Protein AF-A0A540NB63-F1 (afdb_monomer)

Secondary structure (DSSP, 8-state):
--EEEEE-S-SSTTT-TT-----EEEEEETTEEEEEE--EEE-TTT--EEEE---EEEEETTTTEEEEEEE-HHHHHHHHHHHHHHGGG--HHHHHHHHHHHHHHHHTTS-EEEEEEEEETTEEEEE-

Nearest PDB structures (foldseek):
  8rvl-assembly1_W  TM=7.036E-01  e=1.844E-03  Saccharomyces cerevisiae
  8rvp-assembly1_I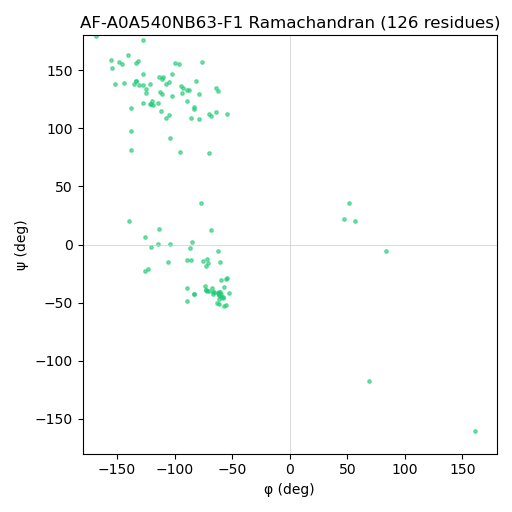  TM=7.105E-01  e=1.844E-03  Saccharomyces cerevisiae
  8rvo-assembly1_W  TM=6.164E-01  e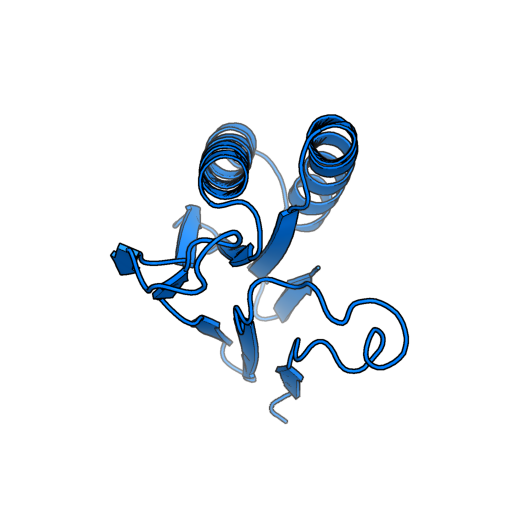=2.653E-03  Saccharomyces cerevisiae
  6tu3-assembly1_W  TM=7.986E-01  e=5.850E-02  Rattus norvegicus
  7qxn-assembly1_O  TM=6.923E-01  e=1.140E-01  Homo sapiens

Structure (mmCIF, N/CA/C/O backbone):
data_AF-A0A540NB63-F1
#
_entry.id   AF-A0A540NB63-F1
#
loop_
_atom_site.group_PDB
_atom_site.id
_atom_site.type_symbol
_atom_site.label_atom_id
_atom_site.label_alt_id
_atom_site.label_comp_id
_atom_site.label_asym_id
_atom_site.label_entity_id
_atom_site.label_seq_id
_atom_site.pdbx_PDB_ins_code
_atom_site.Cartn_x
_atom_site.Cartn_y
_atom_site.Cartn_z
_atom_site.occupancy
_atom_site.B_iso_or_equiv
_atom_site.auth_seq_id
_atom_site.auth_comp_id
_atom_site.auth_asym_id
_atom_site.auth_atom_id
_atom_site.pdbx_PDB_model_num
ATOM 1 N N . MET A 1 1 ? -24.261 0.930 2.963 1.00 40.31 1 MET A N 1
ATOM 2 C CA . MET A 1 1 ? -23.962 1.288 1.560 1.00 40.31 1 MET A CA 1
ATOM 3 C C . MET A 1 1 ? -22.462 1.110 1.362 1.00 40.31 1 MET A C 1
ATOM 5 O O . MET A 1 1 ? -21.723 1.593 2.207 1.00 40.31 1 MET A O 1
ATOM 9 N N . ALA A 1 2 ? -22.022 0.345 0.361 1.00 31.06 2 ALA A N 1
ATOM 10 C CA . ALA A 1 2 ? -20.597 0.180 0.056 1.00 31.06 2 ALA A CA 1
ATOM 11 C C . ALA A 1 2 ? -20.105 1.380 -0.767 1.00 31.06 2 ALA A C 1
ATOM 13 O O . ALA A 1 2 ? -20.836 1.855 -1.637 1.00 31.06 2 ALA A O 1
ATOM 14 N N . LYS A 1 3 ? -18.893 1.868 -0.496 1.00 43.06 3 LYS A N 1
ATOM 15 C CA . LYS A 1 3 ? -18.251 2.940 -1.267 1.00 43.06 3 LYS A CA 1
ATOM 16 C C . LYS A 1 3 ? -17.020 2.370 -1.957 1.00 43.06 3 LYS A C 1
ATOM 18 O O . LYS A 1 3 ? -16.124 1.854 -1.294 1.00 43.06 3 LYS A O 1
ATOM 23 N N . ILE A 1 4 ? -16.979 2.463 -3.280 1.00 43.88 4 ILE A N 1
ATOM 24 C CA . ILE A 1 4 ? -15.803 2.086 -4.062 1.00 43.88 4 ILE A CA 1
ATOM 25 C C . ILE A 1 4 ? -14.913 3.319 -4.172 1.00 43.88 4 ILE A C 1
ATOM 27 O O . ILE A 1 4 ? -15.366 4.375 -4.612 1.00 43.88 4 ILE A O 1
ATOM 31 N N . VAL A 1 5 ? -13.662 3.187 -3.742 1.00 52.62 5 VAL A N 1
ATOM 32 C CA . VAL A 1 5 ? -12.593 4.138 -4.035 1.00 52.62 5 VAL A CA 1
ATOM 33 C C . VAL A 1 5 ? -11.734 3.476 -5.102 1.00 52.62 5 VAL A C 1
ATOM 35 O O . VAL A 1 5 ? -10.849 2.667 -4.824 1.00 52.62 5 VAL A O 1
ATOM 38 N N . LEU A 1 6 ? -12.082 3.768 -6.349 1.00 44.69 6 LEU A N 1
ATOM 39 C CA . LEU A 1 6 ? -11.228 3.478 -7.486 1.00 44.69 6 LEU A CA 1
ATOM 40 C C . LEU A 1 6 ? -10.236 4.623 -7.588 1.00 44.69 6 LEU A C 1
ATOM 42 O O . LEU A 1 6 ? -10.630 5.762 -7.829 1.00 44.69 6 LEU A O 1
ATOM 46 N N . ILE A 1 7 ? -8.962 4.304 -7.408 1.00 50.12 7 ILE A N 1
ATOM 47 C CA . ILE A 1 7 ? -7.904 5.105 -8.004 1.00 50.12 7 ILE A CA 1
ATOM 48 C C . ILE A 1 7 ? -7.579 4.399 -9.311 1.00 50.12 7 ILE A C 1
ATOM 50 O O . ILE A 1 7 ? -6.675 3.577 -9.419 1.00 50.12 7 ILE A O 1
ATOM 54 N N . MET A 1 8 ? -8.440 4.661 -10.287 1.00 43.19 8 MET A N 1
ATOM 55 C CA . MET A 1 8 ? -7.981 4.724 -11.658 1.00 43.19 8 MET A CA 1
ATOM 56 C C . MET A 1 8 ? -7.537 6.155 -11.847 1.00 43.19 8 MET A C 1
ATOM 58 O O . MET A 1 8 ? -8.220 7.086 -11.409 1.00 43.19 8 MET A O 1
ATOM 62 N N . ASP A 1 9 ? -6.372 6.320 -12.432 1.00 39.22 9 ASP A N 1
ATOM 63 C CA . ASP A 1 9 ? -5.844 7.632 -12.694 1.00 39.22 9 ASP A CA 1
ATOM 64 C C . ASP A 1 9 ? -6.659 8.339 -13.800 1.00 39.22 9 ASP A C 1
ATOM 66 O O . ASP A 1 9 ? -6.308 8.329 -14.970 1.00 39.22 9 ASP A O 1
ATOM 70 N N . GLU A 1 10 ? -7.833 8.881 -13.456 1.00 35.12 10 GLU A N 1
ATOM 71 C CA . GLU A 1 10 ? -8.724 9.563 -14.411 1.00 35.12 10 GLU A CA 1
ATOM 72 C C . GLU A 1 10 ? -8.707 11.090 -14.249 1.00 35.12 10 GLU A C 1
ATOM 74 O O . GLU A 1 10 ? -9.113 11.810 -15.158 1.00 35.12 10 GLU A O 1
ATOM 79 N N . LYS A 1 11 ? -8.182 11.629 -13.136 1.00 34.41 11 LYS A N 1
ATOM 80 C CA . LYS A 1 11 ? -7.934 13.082 -12.993 1.00 34.41 11 LYS A CA 1
ATOM 81 C C . LYS A 1 11 ? -6.571 13.536 -13.525 1.00 34.41 11 LYS A C 1
ATOM 83 O O . LYS A 1 11 ? -6.319 14.738 -13.571 1.00 34.41 11 LYS A O 1
ATOM 88 N N . LEU A 1 12 ? -5.747 12.604 -13.987 1.00 38.62 12 LEU A N 1
ATOM 89 C CA . LEU A 1 12 ? -4.496 12.844 -14.702 1.00 38.62 12 LEU A CA 1
ATOM 90 C C . LEU A 1 12 ? -4.583 12.367 -16.163 1.00 38.62 12 LEU A C 1
ATOM 92 O O . LEU A 1 12 ? -3.580 12.338 -16.869 1.00 38.62 12 LEU A O 1
ATOM 96 N N . GLY A 1 13 ? -5.797 12.084 -16.656 1.00 30.89 13 GLY A N 1
ATOM 97 C CA . GLY A 1 13 ? -6.061 11.725 -18.054 1.00 30.89 13 GLY A CA 1
ATOM 98 C C . GLY A 1 13 ? -5.704 12.814 -19.078 1.00 30.89 13 GLY A C 1
ATOM 99 O O . GLY A 1 13 ? -5.762 12.562 -20.276 1.00 30.89 13 GLY A O 1
ATOM 100 N N . GLU A 1 14 ? -5.301 14.009 -18.633 1.00 31.39 14 GLU A N 1
ATOM 101 C CA . GLU A 1 14 ? -4.770 15.071 -19.498 1.00 31.39 14 GLU A CA 1
ATOM 102 C C . GLU A 1 14 ? -3.292 15.410 -19.247 1.00 31.39 14 GLU A C 1
ATOM 104 O O . GLU A 1 14 ? -2.771 16.292 -19.932 1.00 31.39 14 GLU A O 1
ATOM 109 N N . LYS A 1 15 ? -2.583 14.752 -18.310 1.00 32.88 15 LYS A N 1
ATOM 110 C CA . LYS A 1 15 ? -1.199 15.162 -18.008 1.00 32.88 15 LYS A CA 1
ATOM 111 C C . LYS A 1 15 ? -0.104 14.114 -18.083 1.00 32.88 15 LYS A C 1
ATOM 113 O O . LYS A 1 15 ? 1.023 14.534 -18.322 1.00 32.88 15 LYS A O 1
ATOM 118 N N . LEU A 1 16 ? -0.366 12.818 -17.960 1.00 33.81 16 LEU A N 1
ATOM 119 C CA . LEU A 1 16 ? 0.732 11.848 -17.890 1.00 33.81 16 LEU A CA 1
ATOM 120 C C . LEU A 1 16 ? 0.450 10.599 -18.730 1.00 33.81 16 LEU A C 1
ATOM 122 O O . LEU A 1 16 ? 0.086 9.537 -18.248 1.00 33.81 16 LEU A O 1
ATOM 126 N N . ALA A 1 17 ? 0.696 10.731 -20.032 1.00 30.83 17 ALA A N 1
ATOM 127 C CA . ALA A 1 17 ? 0.814 9.607 -20.958 1.00 30.83 17 ALA A CA 1
ATOM 128 C C . ALA A 1 17 ? 2.181 8.884 -20.844 1.00 30.83 17 ALA A C 1
ATOM 130 O O . ALA A 1 17 ? 2.720 8.449 -21.858 1.00 30.83 17 ALA A O 1
ATOM 131 N N . GLU A 1 18 ? 2.758 8.770 -19.640 1.00 43.47 18 GLU A N 1
ATOM 132 C CA . GLU A 1 18 ? 4.050 8.088 -19.404 1.00 43.47 18 GLU A CA 1
ATOM 133 C C . GLU A 1 18 ? 4.075 7.238 -18.107 1.00 43.47 18 GLU A C 1
ATOM 135 O O . GLU A 1 18 ? 5.143 6.920 -17.584 1.00 43.47 18 GLU A O 1
ATOM 140 N N . GLU A 1 19 ? 2.913 6.848 -17.567 1.00 51.59 19 GLU A N 1
ATOM 141 C CA . GLU A 1 19 ? 2.794 6.221 -16.239 1.00 51.59 19 GLU A CA 1
ATOM 142 C C . GLU A 1 19 ? 2.653 4.688 -16.234 1.00 51.59 19 GLU A C 1
ATOM 144 O O . GLU A 1 19 ? 2.236 4.047 -17.190 1.00 51.59 19 GLU A O 1
ATOM 149 N N . THR A 1 20 ? 3.039 4.078 -15.112 1.00 55.66 20 THR A N 1
ATOM 150 C CA . THR A 1 20 ? 3.343 2.643 -14.927 1.00 55.66 20 THR A CA 1
ATOM 151 C C . THR A 1 20 ? 2.170 1.644 -15.019 1.00 55.66 20 THR A C 1
ATOM 153 O O . THR A 1 20 ? 2.340 0.482 -14.628 1.00 55.66 20 THR A O 1
ATOM 156 N N . ASP A 1 21 ? 0.989 2.056 -15.496 1.00 69.69 21 ASP A N 1
ATOM 157 C CA . ASP A 1 21 ? -0.242 1.249 -15.650 1.00 69.69 21 ASP A CA 1
ATOM 158 C C . ASP A 1 21 ? -0.629 0.388 -14.421 1.00 69.69 21 ASP A C 1
ATOM 160 O O . ASP A 1 21 ? -1.340 -0.619 -14.528 1.00 69.69 21 ASP A O 1
ATOM 164 N N . THR A 1 22 ? -0.158 0.745 -13.220 1.00 76.56 22 THR A N 1
ATOM 165 C CA . THR A 1 22 ? -0.475 0.002 -11.995 1.00 76.56 22 THR A CA 1
ATOM 166 C C . THR A 1 22 ? -1.816 0.457 -11.441 1.00 76.56 22 THR A C 1
ATOM 168 O O . THR A 1 22 ? -1.964 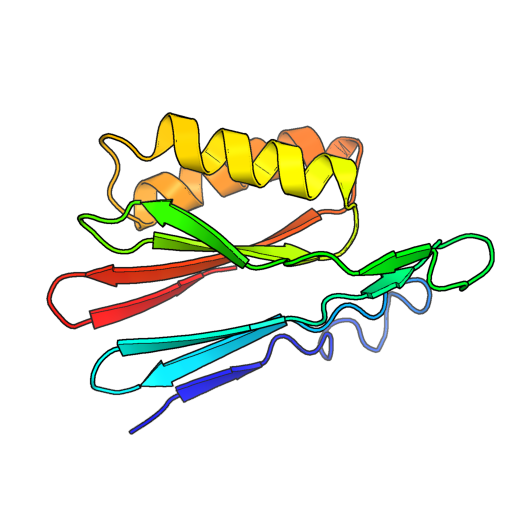1.591 -11.000 1.00 76.56 22 THR A O 1
ATOM 171 N N . VAL A 1 23 ? -2.773 -0.468 -11.375 1.00 79.69 23 VAL A N 1
ATOM 172 C CA . VAL A 1 23 ? -4.095 -0.214 -10.792 1.00 79.69 23 VAL A CA 1
ATOM 173 C C . VAL A 1 23 ? -4.116 -0.622 -9.321 1.00 79.69 23 VAL A C 1
ATOM 175 O O . VAL A 1 23 ? -3.757 -1.755 -8.991 1.00 79.69 23 VAL A O 1
ATOM 178 N N . LEU A 1 24 ? -4.592 0.273 -8.452 1.00 80.38 24 LEU A N 1
ATOM 179 C CA . LEU A 1 24 ? -4.868 0.015 -7.036 1.00 80.38 24 LEU A CA 1
ATOM 180 C C . LEU A 1 24 ? -6.342 0.301 -6.734 1.00 80.38 24 LEU A C 1
ATOM 182 O O . LEU A 1 24 ? -6.914 1.288 -7.192 1.00 80.38 24 LEU A O 1
ATOM 186 N N . VAL A 1 25 ? -6.974 -0.561 -5.941 1.00 80.94 25 VAL A N 1
ATOM 187 C CA . VAL A 1 25 ? -8.398 -0.459 -5.608 1.00 80.94 25 VAL A CA 1
ATOM 188 C C . VAL A 1 25 ? -8.603 -0.649 -4.115 1.00 80.94 25 VAL A C 1
ATOM 190 O O . VAL A 1 25 ? -8.020 -1.546 -3.497 1.00 80.94 25 VAL A O 1
ATOM 193 N N . ALA A 1 26 ? -9.514 0.139 -3.544 1.00 81.50 26 ALA A N 1
ATOM 194 C CA . ALA A 1 26 ? -10.085 -0.149 -2.241 1.00 81.50 26 ALA A CA 1
ATOM 195 C C . ALA A 1 26 ? -11.600 0.048 -2.219 1.00 81.50 26 ALA A C 1
ATOM 197 O O . ALA A 1 26 ? -12.156 1.014 -2.736 1.00 81.50 26 ALA A O 1
ATOM 198 N N . MET A 1 27 ? -12.285 -0.877 -1.566 1.00 80.81 27 MET A N 1
ATOM 199 C CA . MET A 1 27 ? -13.721 -0.854 -1.362 1.00 80.81 27 MET A CA 1
ATOM 200 C C . MET A 1 27 ? -14.003 -0.800 0.134 1.00 80.81 27 MET A C 1
ATOM 202 O O . MET A 1 27 ? -13.628 -1.701 0.886 1.00 80.81 27 MET A O 1
ATOM 206 N N . LEU A 1 28 ? -14.684 0.264 0.553 1.00 80.75 28 LEU A N 1
ATOM 207 C CA . LEU A 1 28 ? -15.169 0.435 1.914 1.00 80.75 28 LEU A CA 1
ATOM 208 C C . LEU A 1 28 ? -16.528 -0.250 2.021 1.00 80.75 28 LEU A C 1
ATOM 210 O O . LEU A 1 28 ? -17.527 0.199 1.448 1.00 80.75 28 LEU A O 1
ATOM 214 N N . LEU A 1 29 ? -16.550 -1.369 2.732 1.00 81.00 29 LEU A N 1
ATOM 215 C CA . LEU A 1 29 ? -17.750 -2.124 3.054 1.00 81.00 29 LEU A CA 1
ATOM 216 C C . LEU A 1 29 ? -18.249 -1.719 4.444 1.00 81.00 29 LEU A C 1
ATOM 218 O O . LEU A 1 29 ? -17.444 -1.348 5.292 1.00 81.00 29 LEU A O 1
ATOM 222 N N . PRO A 1 30 ? -19.549 -1.878 4.746 1.00 77.81 30 PRO A N 1
ATOM 223 C CA . PRO A 1 30 ? -20.072 -1.600 6.085 1.00 77.81 30 PRO A CA 1
ATOM 224 C C . PRO A 1 30 ? -19.353 -2.357 7.215 1.00 77.81 30 PRO A C 1
ATOM 226 O O . PRO A 1 30 ? -19.305 -1.878 8.341 1.00 77.81 30 PRO A O 1
ATOM 229 N N . SER A 1 31 ? -18.807 -3.541 6.919 1.00 80.69 31 SER A N 1
ATOM 230 C CA . SER A 1 31 ? -18.136 -4.416 7.883 1.00 80.69 31 SER A CA 1
ATOM 231 C C . SER A 1 31 ? -16.608 -4.412 7.780 1.00 80.69 31 SER A C 1
ATOM 233 O O . SER A 1 31 ? -15.959 -5.141 8.525 1.00 80.69 31 SER A O 1
ATOM 235 N N . GLY A 1 32 ? -16.005 -3.645 6.864 1.00 83.75 32 GLY A N 1
ATOM 236 C CA . GLY A 1 32 ? -14.556 -3.696 6.666 1.00 83.75 32 GLY A CA 1
ATOM 237 C C . GLY A 1 32 ? -14.079 -3.138 5.333 1.00 83.75 32 GLY A C 1
ATOM 238 O O . GLY A 1 32 ? -14.778 -2.380 4.673 1.00 83.75 32 GLY A O 1
ATOM 239 N N . ILE A 1 33 ? -12.865 -3.506 4.937 1.00 83.38 33 ILE A N 1
ATOM 240 C CA . ILE A 1 33 ? -12.227 -3.004 3.718 1.00 83.38 33 ILE A CA 1
ATOM 241 C C . ILE A 1 33 ? -11.765 -4.183 2.876 1.00 83.38 33 ILE A C 1
ATOM 243 O O . ILE A 1 33 ? -11.193 -5.137 3.400 1.00 83.38 33 ILE A O 1
ATOM 247 N N . VAL A 1 34 ? -11.988 -4.087 1.570 1.00 84.31 34 VAL A N 1
ATOM 248 C CA . VAL A 1 34 ? -11.352 -4.948 0.570 1.00 84.31 34 VAL A CA 1
ATOM 249 C C . VAL A 1 34 ? -10.387 -4.082 -0.220 1.00 84.31 34 VAL A C 1
ATOM 251 O O . VAL A 1 34 ? -10.775 -3.023 -0.699 1.00 84.31 34 VAL A O 1
ATOM 254 N N . THR A 1 35 ? -9.140 -4.516 -0.359 1.00 86.19 35 THR A N 1
ATOM 255 C CA . THR A 1 35 ? -8.142 -3.841 -1.192 1.00 86.19 35 THR A CA 1
ATOM 256 C C . THR A 1 35 ? -7.519 -4.834 -2.159 1.00 86.19 35 THR A C 1
ATOM 258 O O . THR A 1 35 ? -7.409 -6.023 -1.859 1.00 86.19 35 THR A O 1
ATOM 261 N N . GLY A 1 36 ? -7.167 -4.344 -3.339 1.00 84.19 36 GLY A N 1
ATOM 262 C CA . GLY A 1 36 ? -6.558 -5.113 -4.408 1.00 84.19 36 GLY A CA 1
ATOM 263 C C . GLY A 1 36 ? -5.623 -4.228 -5.211 1.00 84.19 36 GLY A C 1
ATOM 264 O O . GLY A 1 36 ? -5.770 -3.008 -5.233 1.00 84.19 36 GLY A O 1
ATOM 265 N N . GLY A 1 37 ? -4.666 -4.846 -5.884 1.00 83.38 37 GLY A N 1
ATOM 266 C CA . GLY A 1 37 ? -3.765 -4.140 -6.775 1.00 83.38 37 GLY A CA 1
ATOM 267 C C . GLY A 1 37 ? -3.218 -5.070 -7.839 1.00 83.38 37 GLY A C 1
ATOM 268 O O . GLY A 1 37 ? -3.105 -6.279 -7.619 1.00 83.38 37 GLY A O 1
ATOM 269 N N . ASP A 1 38 ? -2.884 -4.501 -8.990 1.00 86.06 38 ASP A N 1
ATOM 270 C CA . ASP A 1 38 ? -2.153 -5.213 -10.028 1.00 86.06 38 ASP A CA 1
ATOM 271 C C . ASP A 1 38 ? -0.771 -5.628 -9.506 1.00 86.06 38 ASP A C 1
ATOM 273 O O . ASP A 1 38 ? -0.037 -4.815 -8.946 1.00 86.06 38 ASP A O 1
ATOM 277 N N . ALA A 1 39 ? -0.391 -6.884 -9.722 1.00 89.12 39 ALA A N 1
ATOM 278 C CA . ALA A 1 39 ? 0.888 -7.427 -9.289 1.00 89.12 39 ALA A CA 1
ATOM 279 C C . ALA A 1 39 ? 2.033 -7.187 -10.287 1.00 89.12 39 ALA A C 1
ATOM 281 O O . ALA A 1 39 ? 3.192 -7.416 -9.949 1.00 89.12 39 ALA A O 1
ATOM 282 N N . ARG A 1 40 ? 1.756 -6.771 -11.526 1.00 88.81 40 ARG A N 1
ATOM 283 C CA . ARG A 1 40 ? 2.792 -6.650 -12.564 1.00 88.81 40 ARG A CA 1
ATOM 284 C C . ARG A 1 40 ? 3.834 -5.595 -12.195 1.00 88.81 40 ARG A C 1
ATOM 286 O O . ARG A 1 40 ? 3.487 -4.484 -11.797 1.00 88.81 40 ARG A O 1
ATOM 293 N N . ILE A 1 41 ? 5.106 -5.937 -12.372 1.00 86.31 41 ILE A N 1
ATOM 294 C CA . ILE A 1 41 ? 6.215 -4.984 -12.399 1.00 86.31 41 ILE A CA 1
ATOM 295 C C . ILE A 1 41 ? 6.690 -4.882 -13.842 1.00 86.31 41 ILE A C 1
ATOM 297 O O . ILE A 1 41 ? 7.285 -5.817 -14.386 1.00 86.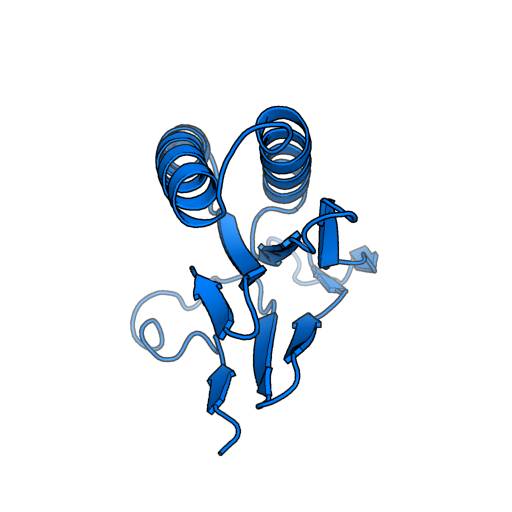31 41 ILE A O 1
ATOM 301 N N . THR A 1 42 ? 6.409 -3.738 -14.448 1.00 85.25 42 THR A N 1
ATOM 302 C CA . THR A 1 42 ? 6.751 -3.430 -15.833 1.00 85.25 42 THR A CA 1
ATOM 303 C C . THR A 1 42 ? 7.934 -2.478 -15.851 1.00 85.25 42 THR A C 1
ATOM 305 O O . THR A 1 42 ? 8.046 -1.579 -15.019 1.00 85.25 42 THR A O 1
ATOM 308 N N . SER A 1 43 ? 8.854 -2.696 -16.780 1.00 82.06 43 SER A N 1
ATOM 309 C CA . SER A 1 43 ? 9.944 -1.756 -17.013 1.00 82.06 43 SER A CA 1
ATOM 310 C C . SER A 1 43 ? 9.446 -0.575 -17.837 1.00 82.06 43 SER A C 1
ATOM 312 O O . SER A 1 43 ? 8.844 -0.761 -18.888 1.00 82.06 43 SER A O 1
ATOM 314 N N . VAL A 1 44 ? 9.721 0.637 -17.363 1.00 77.38 44 VAL A N 1
ATOM 315 C CA . VAL A 1 44 ? 9.286 1.883 -18.015 1.00 77.38 44 VAL A CA 1
ATOM 316 C C . VAL A 1 44 ? 10.028 2.171 -19.323 1.00 77.38 44 VAL A C 1
ATOM 318 O O . VAL A 1 44 ? 9.578 2.988 -20.113 1.00 77.38 44 VAL A O 1
ATOM 321 N N . THR A 1 45 ? 11.165 1.512 -19.573 1.00 81.50 45 THR A N 1
ATOM 322 C CA . THR A 1 45 ? 11.970 1.752 -20.782 1.00 81.50 45 THR A CA 1
ATOM 323 C C . THR A 1 45 ? 11.558 0.878 -21.960 1.00 81.50 45 THR A C 1
ATOM 325 O O . THR A 1 45 ? 11.604 1.327 -23.100 1.00 81.50 45 THR A O 1
ATOM 328 N N . ASP A 1 46 ? 11.191 -0.376 -21.700 1.00 85.50 46 ASP A N 1
ATOM 329 C CA . ASP A 1 46 ? 10.892 -1.377 -22.731 1.00 85.50 46 ASP A CA 1
ATOM 330 C C . ASP A 1 46 ? 9.463 -1.936 -22.646 1.00 85.50 46 ASP A C 1
ATOM 332 O O . ASP A 1 46 ? 9.078 -2.738 -23.492 1.00 85.50 46 ASP A O 1
ATOM 336 N N . TYR A 1 47 ? 8.67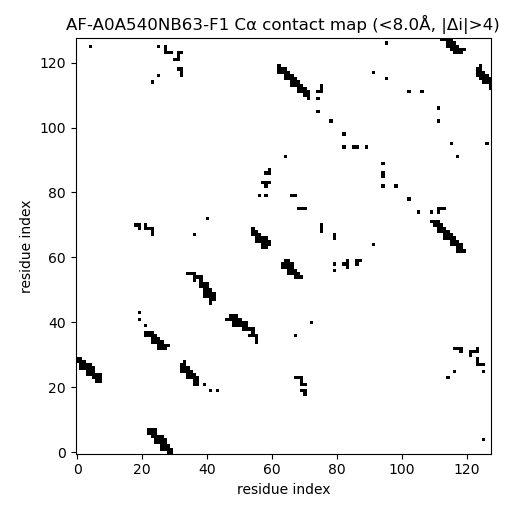2 -1.509 -21.654 1.00 81.94 47 TYR A N 1
ATOM 337 C CA . TYR A 1 47 ? 7.288 -1.934 -21.408 1.00 81.94 47 TYR A CA 1
ATOM 338 C C . TYR A 1 47 ? 7.117 -3.451 -21.224 1.00 81.94 47 TYR A C 1
ATOM 340 O O . TYR A 1 47 ? 6.018 -3.996 -21.342 1.00 81.94 47 TYR A O 1
ATOM 348 N N . ILE A 1 48 ? 8.200 -4.159 -20.885 1.00 86.12 48 ILE A N 1
ATOM 349 C CA . ILE A 1 48 ? 8.178 -5.602 -20.638 1.00 86.12 48 ILE A CA 1
ATOM 350 C C . ILE A 1 48 ? 7.881 -5.867 -19.161 1.00 86.12 48 ILE A C 1
ATOM 352 O O . ILE A 1 48 ? 8.528 -5.308 -18.268 1.00 86.12 48 ILE A O 1
ATOM 356 N N . ILE A 1 49 ? 6.946 -6.787 -18.902 1.00 88.50 49 ILE A N 1
ATOM 357 C CA . ILE A 1 49 ? 6.708 -7.339 -17.563 1.00 88.50 49 ILE A CA 1
ATOM 358 C C . ILE A 1 49 ? 7.967 -8.091 -17.131 1.00 88.50 49 ILE A C 1
ATOM 360 O O . ILE A 1 49 ? 8.331 -9.111 -17.716 1.00 88.50 49 ILE A O 1
ATOM 364 N N . LYS A 1 50 ? 8.642 -7.593 -16.096 1.00 89.31 50 LYS A N 1
ATOM 365 C CA . LYS A 1 50 ? 9.863 -8.208 -15.563 1.00 89.31 50 LYS A CA 1
ATOM 366 C C . LYS A 1 50 ? 9.537 -9.340 -14.597 1.00 89.31 50 LYS A C 1
ATOM 368 O O . LYS A 1 50 ? 10.203 -10.368 -14.623 1.00 89.31 50 LYS A O 1
ATOM 373 N N . HIS A 1 51 ? 8.550 -9.133 -13.730 1.00 90.75 51 HIS A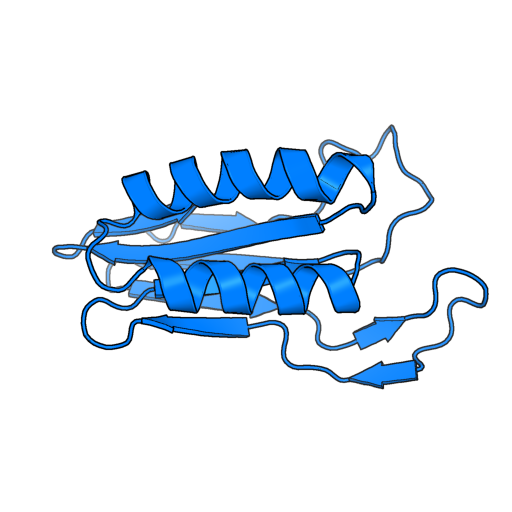 N 1
ATOM 374 C CA . HIS A 1 51 ? 8.091 -10.107 -12.739 1.00 90.75 51 HIS A CA 1
ATOM 375 C C . HIS A 1 51 ? 6.758 -9.661 -12.116 1.00 90.75 51 HIS A C 1
ATOM 377 O O . HIS A 1 51 ? 6.225 -8.601 -12.449 1.00 90.75 51 HIS A O 1
ATOM 383 N N . TYR A 1 52 ? 6.2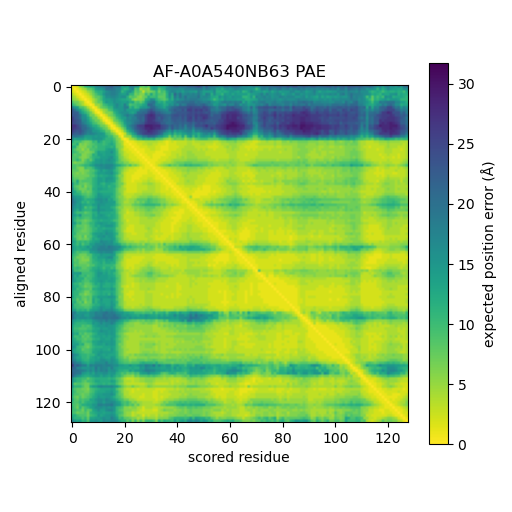33 -10.481 -11.206 1.00 90.31 52 TYR A N 1
ATOM 384 C CA . TYR A 1 52 ? 5.038 -10.193 -10.418 1.00 90.31 52 TYR A CA 1
ATOM 385 C C . TYR A 1 52 ? 5.411 -9.982 -8.955 1.00 90.31 52 TYR A C 1
ATOM 387 O O . TYR A 1 52 ? 6.268 -10.686 -8.419 1.00 90.31 52 TYR A O 1
ATOM 395 N N . GLU A 1 53 ? 4.739 -9.044 -8.304 1.00 88.75 53 GLU A N 1
ATOM 396 C CA . GLU A 1 53 ? 4.959 -8.700 -6.911 1.00 88.75 53 GLU A CA 1
ATOM 397 C C . GLU A 1 53 ? 3.647 -8.341 -6.207 1.00 88.75 53 GLU A C 1
ATOM 399 O O . GLU A 1 53 ? 2.794 -7.644 -6.751 1.00 88.75 53 GLU A O 1
ATOM 404 N N . CYS A 1 54 ? 3.488 -8.804 -4.965 1.00 88.75 54 CYS A N 1
ATOM 405 C CA . CYS A 1 54 ? 2.363 -8.400 -4.133 1.00 88.75 54 CYS A CA 1
ATOM 406 C C . CYS A 1 54 ? 2.529 -6.937 -3.723 1.00 88.75 54 CYS A C 1
ATOM 408 O O . CYS A 1 54 ? 3.410 -6.621 -2.925 1.00 88.75 54 CYS A O 1
ATOM 410 N N . LYS A 1 55 ? 1.651 -6.063 -4.225 1.00 86.50 55 LYS A N 1
ATOM 411 C CA . LYS A 1 55 ? 1.662 -4.636 -3.879 1.00 86.50 55 LYS A CA 1
ATOM 412 C C . LYS A 1 55 ? 0.908 -4.296 -2.592 1.00 86.50 55 LYS A C 1
ATOM 414 O O . LYS A 1 55 ? 0.818 -3.133 -2.232 1.00 86.50 55 LYS A O 1
ATOM 419 N N . LEU A 1 56 ? 0.369 -5.296 -1.892 1.00 89.56 56 LEU A N 1
ATOM 420 C CA . LEU A 1 56 ? -0.378 -5.138 -0.641 1.00 89.56 56 LEU A CA 1
ATOM 421 C C . LEU A 1 56 ? 0.496 -5.522 0.557 1.00 89.56 56 LEU A C 1
ATOM 423 O O . LEU A 1 56 ? 1.056 -6.619 0.591 1.00 89.56 56 LEU A O 1
ATOM 427 N N . PHE A 1 57 ? 0.596 -4.636 1.545 1.00 91.69 57 PHE A N 1
ATOM 428 C CA . PHE A 1 57 ? 1.449 -4.793 2.721 1.00 91.69 57 PHE A CA 1
ATOM 429 C C . PHE A 1 57 ? 0.654 -4.671 4.017 1.00 91.69 57 PHE A C 1
ATOM 431 O O . PHE A 1 57 ? -0.061 -3.697 4.248 1.00 91.69 57 PHE A O 1
ATOM 438 N N . GLU A 1 58 ? 0.843 -5.642 4.913 1.00 91.31 58 GLU A N 1
ATOM 439 C CA . GLU A 1 58 ? 0.402 -5.526 6.301 1.00 91.31 58 GLU A CA 1
ATOM 440 C C . GLU A 1 58 ? 1.390 -4.655 7.086 1.00 91.31 58 GLU A C 1
ATOM 442 O O . GLU A 1 58 ? 2.519 -5.065 7.401 1.00 91.31 58 GLU A O 1
ATOM 447 N N . ILE A 1 59 ? 0.932 -3.449 7.416 1.00 91.94 59 ILE A N 1
ATOM 448 C CA . ILE A 1 59 ? 1.667 -2.470 8.215 1.00 91.94 59 ILE A CA 1
ATOM 449 C C . ILE A 1 59 ? 1.491 -2.775 9.707 1.00 91.94 59 ILE A C 1
ATOM 451 O O . ILE A 1 59 ? 2.465 -2.765 10.462 1.00 91.94 59 ILE A O 1
ATOM 455 N N . ARG A 1 60 ? 0.268 -3.110 10.143 1.00 89.06 60 ARG A N 1
ATOM 456 C CA . ARG A 1 60 ? -0.033 -3.481 11.537 1.00 89.06 60 ARG A CA 1
ATOM 457 C C . ARG A 1 60 ? -1.225 -4.435 11.626 1.00 89.06 60 ARG A C 1
ATOM 459 O O . ARG A 1 60 ? -2.237 -4.197 10.981 1.00 89.06 60 ARG A O 1
ATOM 466 N N . LYS A 1 61 ? -1.133 -5.456 12.493 1.00 81.62 61 LYS A N 1
ATOM 467 C CA . LYS A 1 61 ? -2.163 -6.500 12.685 1.00 81.62 61 LYS A CA 1
ATOM 468 C C . LYS A 1 61 ? -3.228 -6.172 13.744 1.00 81.62 61 LYS A C 1
ATOM 470 O O . LYS A 1 61 ? -4.415 -6.300 13.477 1.00 81.62 61 LYS A O 1
ATOM 475 N N . ASN A 1 62 ? -2.819 -5.733 14.941 1.00 77.44 62 ASN A N 1
ATOM 476 C CA . ASN A 1 62 ? -3.723 -5.568 16.103 1.00 77.44 62 ASN A CA 1
ATOM 477 C C . ASN A 1 62 ? -4.634 -4.327 16.022 1.00 77.44 62 ASN A C 1
ATOM 479 O O . ASN A 1 62 ? -5.620 -4.212 16.743 1.00 77.44 62 ASN A O 1
ATOM 483 N N . SER A 1 63 ? -4.329 -3.412 15.108 1.00 77.75 63 SER A N 1
ATOM 484 C CA . SER A 1 63 ? -5.273 -2.438 14.564 1.00 77.75 63 SER A CA 1
ATOM 485 C C . SER A 1 63 ? -4.968 -2.405 13.082 1.00 77.75 63 SER A C 1
ATOM 487 O O . SER A 1 63 ? -3.944 -1.826 12.704 1.00 77.75 63 SER A O 1
ATOM 489 N N . LEU A 1 64 ? -5.765 -3.151 12.310 1.00 85.31 64 LEU A N 1
ATOM 490 C CA . LEU A 1 64 ? -5.442 -3.525 10.938 1.00 85.31 64 LEU A CA 1
ATOM 491 C C . LEU A 1 64 ? -5.137 -2.276 10.117 1.00 85.31 64 LEU A C 1
ATOM 493 O O . LEU A 1 64 ? -6.032 -1.466 9.880 1.00 85.31 64 LEU A O 1
ATOM 497 N N . ILE A 1 65 ? -3.881 -2.129 9.705 1.00 89.38 65 ILE A N 1
ATOM 498 C CA . ILE A 1 65 ? -3.454 -1.134 8.725 1.00 89.38 65 ILE A CA 1
ATOM 499 C C . ILE A 1 65 ? -2.837 -1.897 7.564 1.00 89.38 65 ILE A C 1
ATOM 501 O O . ILE A 1 65 ? -1.867 -2.643 7.742 1.00 89.38 65 ILE A O 1
ATOM 505 N N . LEU A 1 66 ? -3.421 -1.697 6.391 1.00 90.69 66 LEU A N 1
ATOM 506 C CA . LEU A 1 66 ? -2.908 -2.189 5.124 1.00 90.69 66 LEU A CA 1
ATOM 507 C C . LEU A 1 66 ? -2.425 -0.995 4.314 1.00 90.69 66 LEU A C 1
ATOM 509 O O . LEU A 1 66 ? -3.041 0.067 4.368 1.00 90.69 66 LEU A O 1
ATOM 513 N N . ALA A 1 67 ? -1.354 -1.173 3.559 1.00 91.06 67 ALA A N 1
ATOM 514 C CA . ALA A 1 67 ? -0.914 -0.180 2.598 1.00 91.06 67 ALA A CA 1
ATOM 515 C C . ALA A 1 67 ? -0.580 -0.828 1.257 1.00 91.06 67 ALA A C 1
ATOM 517 O O . ALA A 1 67 ? -0.295 -2.025 1.189 1.00 91.06 67 ALA A O 1
ATOM 518 N N . SER A 1 68 ? -0.635 -0.040 0.195 1.00 89.50 68 SER A N 1
ATOM 519 C CA . SER A 1 68 ? -0.251 -0.466 -1.147 1.00 89.50 68 SER A CA 1
ATOM 520 C C . SER A 1 68 ? 0.370 0.674 -1.923 1.00 89.50 68 SER A C 1
ATOM 522 O O . SER A 1 68 ? 0.067 1.821 -1.619 1.00 89.50 68 SER A O 1
ATOM 524 N N . TRP A 1 69 ? 1.205 0.379 -2.916 1.00 87.94 69 TRP A N 1
ATOM 525 C CA . TRP A 1 69 ? 1.892 1.406 -3.700 1.00 87.94 69 TRP A CA 1
ATOM 526 C C . TRP A 1 69 ? 1.789 1.161 -5.206 1.00 87.94 69 TRP A C 1
ATOM 528 O O . TRP A 1 69 ? 1.582 0.031 -5.655 1.00 87.94 69 TRP A O 1
ATOM 538 N N . SER A 1 70 ? 1.972 2.226 -5.978 1.00 83.25 70 SER A N 1
ATOM 539 C CA . SER A 1 70 ? 2.160 2.212 -7.431 1.00 83.25 70 SER A CA 1
ATOM 540 C C . SER A 1 70 ? 3.426 2.993 -7.809 1.00 83.25 70 SER A C 1
ATOM 542 O O . SER A 1 70 ? 4.113 3.534 -6.939 1.00 83.25 70 SER A O 1
ATOM 544 N N . HIS A 1 71 ? 3.770 2.993 -9.102 1.00 80.19 71 HIS A N 1
ATOM 545 C CA . HIS A 1 71 ? 4.963 3.638 -9.663 1.00 80.19 71 HIS A CA 1
ATOM 546 C C . HIS A 1 71 ? 6.289 2.980 -9.266 1.00 80.19 71 HIS A C 1
ATOM 548 O O . HIS A 1 71 ? 6.545 1.830 -9.639 1.00 80.19 71 HIS A O 1
ATOM 554 N N . SER A 1 72 ? 7.174 3.682 -8.556 1.00 82.44 72 SER A N 1
ATOM 555 C CA . SER A 1 72 ? 8.530 3.195 -8.281 1.00 82.44 72 SER A CA 1
ATOM 556 C C . SER A 1 72 ? 8.539 1.983 -7.339 1.00 82.44 72 SER A C 1
ATOM 558 O O . SER A 1 72 ? 8.292 2.105 -6.141 1.00 82.44 72 SER A O 1
ATOM 560 N N . SER A 1 73 ? 8.888 0.793 -7.853 1.00 81.88 73 SER A N 1
ATOM 561 C CA . SER A 1 73 ? 8.940 -0.438 -7.040 1.00 81.88 73 SER A CA 1
ATOM 562 C C . SER A 1 73 ? 9.982 -0.388 -5.908 1.00 81.88 73 SER A C 1
ATOM 564 O O . SER A 1 73 ? 9.609 -0.636 -4.758 1.00 81.88 73 SER A O 1
ATOM 566 N N . PRO A 1 74 ? 11.261 -0.022 -6.143 1.00 85.50 74 PRO A N 1
ATOM 567 C CA . PRO A 1 74 ? 12.241 0.054 -5.058 1.00 85.50 74 PRO A CA 1
ATOM 568 C C . PRO A 1 74 ? 11.863 1.075 -3.976 1.00 85.50 74 PRO A C 1
ATOM 570 O O . PRO A 1 74 ? 11.971 0.773 -2.786 1.00 85.50 74 PRO A O 1
ATOM 573 N N . ALA A 1 75 ? 11.389 2.260 -4.379 1.00 84.50 75 ALA A N 1
ATOM 574 C CA . ALA A 1 75 ? 11.009 3.315 -3.443 1.00 84.50 75 ALA A CA 1
ATOM 575 C C . ALA A 1 75 ? 9.711 2.975 -2.697 1.00 84.50 75 ALA A C 1
ATOM 577 O O . ALA A 1 75 ? 9.645 3.153 -1.484 1.00 84.50 75 ALA A O 1
ATOM 578 N N . GLY A 1 76 ? 8.726 2.388 -3.380 1.00 87.44 76 GLY A N 1
ATOM 579 C CA . GLY A 1 76 ? 7.490 1.913 -2.767 1.00 87.44 76 GLY A CA 1
ATOM 580 C C . GLY A 1 76 ? 7.744 0.894 -1.659 1.00 87.44 76 GLY A C 1
ATOM 581 O O . GLY A 1 76 ? 7.234 1.049 -0.552 1.00 87.44 76 GLY A O 1
ATOM 582 N N . LYS A 1 77 ? 8.626 -0.093 -1.881 1.00 89.12 77 LYS A N 1
ATOM 583 C CA . LYS A 1 77 ? 9.019 -1.049 -0.825 1.00 89.12 77 LYS A CA 1
ATOM 584 C C . LYS A 1 77 ? 9.683 -0.364 0.365 1.00 89.12 77 LYS A C 1
ATOM 586 O O . LYS A 1 77 ? 9.377 -0.700 1.510 1.00 89.12 77 LYS A O 1
ATOM 591 N N . TYR A 1 78 ? 10.588 0.580 0.106 1.00 89.81 78 TYR A N 1
ATOM 592 C CA . TYR A 1 78 ? 11.229 1.359 1.163 1.00 89.81 78 TYR A CA 1
ATOM 593 C C . TYR A 1 78 ? 10.188 2.131 1.983 1.00 89.81 78 TYR A C 1
ATOM 595 O O . TYR A 1 78 ? 10.191 2.056 3.213 1.00 89.81 78 TYR A O 1
ATOM 603 N N . PHE A 1 79 ? 9.236 2.771 1.305 1.00 90.06 79 PHE A N 1
ATOM 604 C CA . PHE A 1 79 ? 8.143 3.492 1.940 1.00 90.06 79 PHE A CA 1
ATOM 605 C C . PHE A 1 79 ? 7.246 2.567 2.781 1.00 90.06 79 PHE A C 1
ATOM 607 O O . PHE A 1 79 ? 6.921 2.888 3.923 1.00 90.06 79 PHE A O 1
ATOM 614 N N . MET A 1 80 ? 6.928 1.360 2.297 1.00 91.56 80 MET A N 1
ATOM 615 C CA . MET A 1 80 ? 6.162 0.369 3.070 1.00 91.56 80 MET A CA 1
ATOM 616 C C . MET A 1 80 ? 6.890 -0.054 4.357 1.00 91.56 80 MET A C 1
ATOM 618 O O . MET A 1 80 ? 6.272 -0.191 5.417 1.00 91.56 80 MET A O 1
ATOM 622 N N . ILE A 1 81 ? 8.213 -0.243 4.289 1.00 91.00 81 ILE A N 1
ATOM 623 C CA . ILE A 1 81 ? 9.047 -0.565 5.458 1.00 91.00 81 ILE A CA 1
ATOM 624 C C . ILE A 1 81 ? 9.080 0.612 6.440 1.00 91.00 81 ILE A C 1
ATOM 626 O O . ILE A 1 81 ? 8.972 0.394 7.654 1.00 91.00 81 ILE A O 1
ATOM 630 N N . TYR A 1 82 ? 9.187 1.844 5.931 1.00 90.31 82 TYR A N 1
ATOM 631 C CA . TYR A 1 82 ? 9.116 3.061 6.737 1.00 90.31 82 TYR A CA 1
ATOM 632 C C . TYR A 1 82 ? 7.796 3.128 7.509 1.00 90.31 82 TYR A C 1
ATOM 634 O O . TYR A 1 82 ? 7.819 3.221 8.741 1.00 90.31 82 TYR A O 1
ATOM 642 N N . LEU A 1 83 ? 6.654 2.982 6.824 1.00 90.44 83 LEU A N 1
ATOM 643 C CA . LEU A 1 83 ? 5.340 2.983 7.470 1.00 90.44 83 LEU A CA 1
ATOM 644 C C . LEU A 1 83 ? 5.290 1.912 8.564 1.00 90.44 83 LEU A C 1
ATOM 646 O O . LEU A 1 83 ? 5.015 2.215 9.725 1.00 90.44 83 LEU A O 1
ATOM 650 N N . LYS A 1 84 ? 5.654 0.665 8.244 1.00 90.69 84 LYS A N 1
ATOM 651 C CA . LYS A 1 84 ? 5.634 -0.462 9.194 1.00 90.69 84 LYS A CA 1
ATOM 652 C C . LYS A 1 84 ? 6.483 -0.226 10.445 1.00 90.69 84 LYS A C 1
ATOM 654 O O . LYS A 1 84 ? 6.091 -0.633 11.540 1.00 90.69 84 LYS A O 1
ATOM 659 N N . THR A 1 85 ? 7.624 0.438 10.299 1.00 88.94 85 THR A N 1
ATOM 660 C CA . THR A 1 85 ? 8.535 0.732 11.413 1.00 88.94 85 THR A CA 1
ATOM 661 C C . THR A 1 85 ? 7.976 1.820 12.331 1.00 88.94 85 THR A C 1
ATOM 663 O O . THR A 1 85 ? 8.046 1.680 13.554 1.00 88.94 85 THR A O 1
ATOM 666 N N . ASN A 1 86 ? 7.347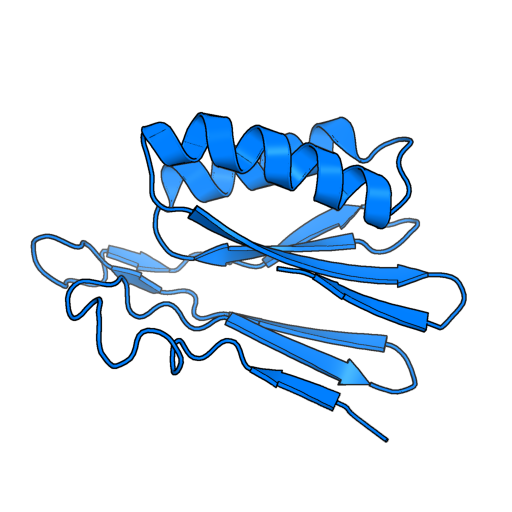 2.851 11.762 1.00 84.19 86 ASN A N 1
ATOM 667 C CA . ASN A 1 86 ? 6.860 4.019 12.503 1.00 84.19 86 ASN A CA 1
ATOM 668 C C . ASN A 1 86 ? 5.419 3.864 13.039 1.00 84.19 86 ASN A C 1
ATOM 670 O O . ASN A 1 86 ? 5.005 4.567 13.956 1.00 84.19 86 ASN A O 1
ATOM 674 N N . THR A 1 87 ? 4.670 2.855 12.580 1.00 82.12 87 THR A N 1
ATOM 675 C CA . THR A 1 87 ? 3.257 2.641 12.967 1.00 82.12 87 THR A CA 1
ATOM 676 C C . THR A 1 87 ? 3.047 2.148 14.408 1.00 82.12 87 THR A C 1
ATOM 678 O O . THR A 1 87 ? 1.913 2.132 14.898 1.00 82.12 87 THR A O 1
ATOM 681 N N . ARG A 1 88 ? 4.094 1.701 15.122 1.00 69.94 88 ARG A N 1
ATOM 682 C CA . ARG A 1 88 ? 3.932 0.955 16.390 1.00 69.94 88 ARG A CA 1
ATOM 683 C C . ARG A 1 88 ? 3.096 1.685 17.449 1.00 69.94 88 ARG A C 1
ATOM 685 O O . ARG A 1 88 ? 2.380 1.005 18.175 1.00 69.94 88 ARG A O 1
ATOM 692 N N . ASN A 1 89 ? 3.101 3.020 17.463 1.00 70.81 89 ASN A N 1
ATOM 693 C CA . ASN A 1 89 ? 2.389 3.824 18.464 1.00 70.81 89 ASN A CA 1
ATOM 694 C C . ASN A 1 89 ? 1.429 4.878 17.880 1.00 70.81 89 ASN A C 1
ATOM 696 O O . ASN A 1 89 ? 0.889 5.680 18.635 1.00 70.81 89 ASN A O 1
ATOM 700 N N . GLN A 1 90 ? 1.209 4.896 16.563 1.00 79.94 90 GLN A N 1
ATOM 701 C CA . GLN A 1 90 ? 0.436 5.957 15.907 1.00 79.94 90 GLN A CA 1
ATOM 702 C C . GLN A 1 90 ? -0.991 5.515 15.560 1.00 79.94 90 GLN A C 1
ATOM 704 O O . GLN A 1 90 ? -1.251 4.350 15.221 1.00 79.94 90 GLN A O 1
ATOM 709 N N . ILE A 1 91 ? -1.936 6.455 15.626 1.00 83.31 91 ILE A N 1
ATOM 710 C CA . ILE A 1 91 ? -3.259 6.292 15.002 1.00 83.31 91 ILE A CA 1
ATOM 711 C C . ILE A 1 91 ? -3.139 6.505 13.487 1.00 83.31 91 ILE A C 1
ATOM 713 O O . ILE A 1 91 ? -2.212 7.171 13.036 1.00 83.31 91 ILE A O 1
ATOM 717 N N . ILE A 1 92 ? -4.069 5.962 12.690 1.00 83.69 92 ILE A N 1
ATOM 718 C CA . ILE A 1 92 ? -3.963 6.003 11.217 1.00 83.69 92 ILE A CA 1
ATOM 719 C C . ILE A 1 92 ? -3.745 7.422 10.672 1.00 83.69 92 ILE A C 1
ATOM 721 O O . ILE A 1 92 ? -2.904 7.600 9.803 1.00 83.69 92 ILE A O 1
ATOM 725 N N . HIS A 1 93 ? -4.444 8.430 11.200 1.00 82.31 93 HIS A N 1
ATOM 726 C CA . HIS A 1 93 ? -4.309 9.806 10.716 1.00 82.31 93 HIS A CA 1
ATOM 727 C C . HIS A 1 93 ? -2.892 10.366 10.898 1.00 82.31 93 HIS A C 1
ATOM 729 O O . HIS A 1 93 ? -2.372 10.970 9.971 1.00 82.31 93 HIS A O 1
ATOM 735 N N . GLN A 1 94 ? -2.257 10.101 12.045 1.00 86.25 94 GLN A N 1
ATOM 736 C CA . GLN A 1 94 ? -0.869 10.505 12.299 1.00 86.25 94 GLN A CA 1
ATOM 737 C C . GLN A 1 94 ? 0.099 9.761 11.379 1.00 86.25 94 GLN A C 1
ATOM 739 O O . GLN A 1 94 ? 0.982 10.373 10.797 1.00 86.25 94 GLN A O 1
ATOM 744 N N . LEU A 1 95 ? -0.120 8.456 11.187 1.00 86.38 95 LEU A N 1
ATOM 745 C CA . LEU A 1 95 ? 0.701 7.659 10.279 1.00 86.38 95 LEU A CA 1
ATOM 746 C C . LEU A 1 95 ? 0.636 8.175 8.840 1.00 86.38 95 LEU A C 1
ATOM 748 O O . LEU A 1 95 ? 1.650 8.189 8.150 1.00 86.38 95 LEU A O 1
ATOM 752 N N . VAL A 1 96 ? -0.552 8.562 8.374 1.00 83.81 96 VAL A N 1
ATOM 753 C CA . VAL A 1 96 ? -0.712 9.110 7.025 1.00 83.81 96 VAL A CA 1
ATOM 754 C C . VAL A 1 96 ? -0.081 10.491 6.910 1.00 83.81 96 VAL A C 1
ATOM 756 O O . VAL A 1 96 ? 0.551 10.770 5.898 1.00 83.81 96 VAL A O 1
ATOM 759 N N . GLU A 1 97 ? -0.209 11.343 7.925 1.00 86.50 97 GLU A N 1
ATOM 760 C CA . GLU A 1 97 ? 0.432 12.660 7.934 1.00 86.50 97 GLU A CA 1
ATOM 761 C C . GLU A 1 97 ? 1.962 12.536 7.875 1.00 86.50 97 GLU A C 1
ATOM 763 O O . GLU A 1 97 ? 2.588 13.082 6.962 1.00 86.50 97 GLU A O 1
ATOM 768 N N . ASP A 1 98 ? 2.548 11.726 8.759 1.00 86.25 98 ASP A N 1
ATOM 769 C CA 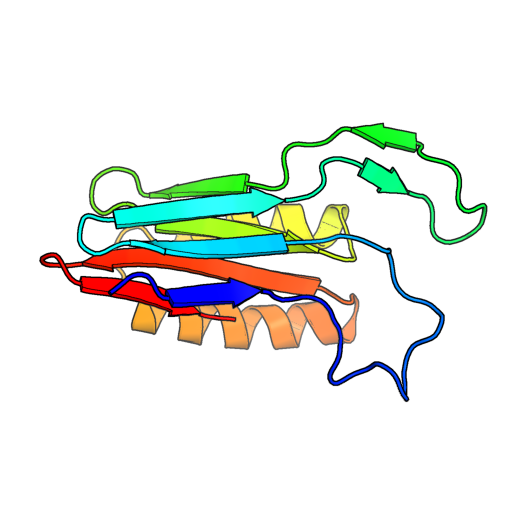. ASP A 1 98 ? 3.987 11.441 8.783 1.00 86.25 98 ASP A CA 1
ATOM 770 C C . ASP A 1 98 ? 4.450 10.770 7.483 1.00 86.25 98 ASP A C 1
ATOM 772 O O . ASP A 1 98 ? 5.463 11.150 6.892 1.00 86.25 98 ASP A O 1
ATOM 776 N N . GLY A 1 99 ? 3.673 9.803 6.989 1.00 86.19 99 GLY A N 1
ATOM 777 C CA . GLY A 1 99 ? 3.906 9.143 5.709 1.00 86.19 99 GLY A CA 1
ATOM 778 C C . GLY A 1 99 ? 3.891 10.124 4.539 1.00 86.19 99 GLY A C 1
ATOM 779 O O . GLY A 1 99 ? 4.769 10.062 3.689 1.00 86.19 99 GLY A O 1
ATOM 780 N N . THR A 1 100 ? 2.955 11.071 4.509 1.00 84.12 100 THR A N 1
ATOM 781 C CA . THR A 1 100 ? 2.857 12.092 3.453 1.00 84.12 100 THR A CA 1
ATOM 782 C C . THR A 1 100 ? 4.061 13.027 3.475 1.00 84.12 100 THR A C 1
ATOM 784 O O . THR A 1 100 ? 4.590 13.389 2.423 1.00 84.12 100 THR A O 1
ATOM 787 N N . LEU A 1 101 ? 4.510 13.428 4.668 1.00 85.25 101 LEU A N 1
ATOM 788 C CA . LEU A 1 101 ? 5.714 14.243 4.826 1.00 85.25 101 LEU A CA 1
ATOM 789 C C . LEU A 1 101 ? 6.945 13.500 4.304 1.00 85.25 101 LEU A C 1
ATOM 791 O O . LEU A 1 101 ? 7.694 14.055 3.504 1.00 85.25 101 LEU A O 1
ATOM 795 N N . HIS A 1 102 ? 7.101 12.230 4.676 1.00 85.25 102 HIS A N 1
ATOM 796 C CA . HIS A 1 102 ? 8.213 11.409 4.210 1.00 85.25 102 HIS A CA 1
ATOM 797 C C . HIS A 1 102 ? 8.137 11.096 2.707 1.00 85.25 102 HIS A C 1
ATOM 799 O O . HIS A 1 102 ? 9.161 11.118 2.027 1.00 85.25 102 HIS A O 1
ATOM 805 N N . SER A 1 103 ? 6.935 10.867 2.162 1.00 80.50 103 SER A N 1
ATOM 806 C CA . SER A 1 103 ? 6.734 10.675 0.720 1.00 80.50 103 SER A CA 1
ATOM 807 C C . SER A 1 103 ? 7.237 11.890 -0.035 1.00 80.50 103 SER A C 1
ATOM 809 O O . SER A 1 103 ? 8.051 11.726 -0.921 1.00 80.50 103 SER A O 1
ATOM 811 N N . LYS A 1 104 ? 6.912 13.117 0.393 1.00 80.44 104 LYS A N 1
ATOM 812 C CA . LYS A 1 104 ? 7.421 14.345 -0.249 1.00 80.44 104 LYS A CA 1
ATOM 813 C C . LYS A 1 104 ? 8.948 14.459 -0.249 1.00 80.44 104 LYS A C 1
ATOM 815 O O . LYS A 1 104 ? 9.507 15.074 -1.155 1.00 80.44 104 LYS A O 1
ATOM 820 N N . GLU A 1 105 ? 9.631 13.910 0.754 1.00 80.19 105 GLU A N 1
ATOM 821 C CA . GLU A 1 105 ? 11.100 13.872 0.796 1.00 80.19 105 GLU A CA 1
ATOM 822 C C . GLU A 1 105 ? 11.672 12.854 -0.201 1.00 80.19 105 GLU A C 1
ATOM 824 O O . GLU A 1 105 ? 12.687 13.118 -0.851 1.00 80.19 105 GLU A O 1
ATOM 829 N N . ILE A 1 106 ? 11.018 11.695 -0.335 1.00 73.00 106 ILE A N 1
ATOM 830 C CA . ILE A 1 106 ? 11.383 10.651 -1.301 1.00 73.00 106 ILE A CA 1
ATOM 831 C C . ILE A 1 106 ? 10.988 11.068 -2.725 1.00 73.00 106 ILE A C 1
ATOM 833 O O . ILE A 1 106 ? 11.739 10.797 -3.662 1.00 73.00 106 ILE A O 1
ATOM 837 N N . ASP A 1 107 ? 9.865 11.768 -2.884 1.00 65.44 107 ASP A N 1
ATOM 838 C CA . ASP A 1 107 ? 9.243 12.104 -4.164 1.00 65.44 107 ASP A CA 1
ATOM 839 C C . ASP A 1 107 ? 10.025 13.181 -4.926 1.00 65.44 107 ASP A C 1
ATOM 841 O O . ASP A 1 107 ? 9.961 13.296 -6.145 1.00 65.44 107 ASP A O 1
ATOM 845 N N . GLN A 1 108 ? 10.885 13.932 -4.230 1.00 63.56 108 GLN A N 1
ATOM 846 C CA . GLN A 1 108 ? 11.906 14.749 -4.895 1.00 63.56 108 GLN A CA 1
ATOM 847 C C . GLN A 1 108 ? 12.885 13.908 -5.737 1.00 63.56 108 GLN A C 1
ATOM 849 O O . GLN A 1 108 ? 13.639 14.463 -6.537 1.00 63.56 108 GLN A O 1
ATOM 854 N N . LYS A 1 109 ? 12.913 12.583 -5.541 1.00 62.16 109 LYS A N 1
ATOM 855 C CA . LYS A 1 109 ? 13.795 11.634 -6.235 1.00 62.16 109 LYS A CA 1
ATOM 856 C C . LYS A 1 109 ? 13.051 10.519 -6.973 1.00 62.16 109 LYS A C 1
ATOM 858 O O . LYS A 1 109 ? 13.648 9.908 -7.856 1.00 62.16 109 LYS A O 1
ATOM 863 N N . PHE A 1 110 ? 11.807 10.224 -6.611 1.00 62.00 110 PHE A N 1
ATOM 864 C CA . PHE A 1 110 ? 11.014 9.122 -7.159 1.00 62.00 110 PHE A CA 1
ATOM 865 C C . PHE A 1 110 ? 9.559 9.557 -7.344 1.00 62.00 110 PHE A C 1
ATOM 867 O O . PHE A 1 110 ? 9.148 10.551 -6.784 1.00 62.00 110 PHE A O 1
ATOM 874 N N . ASP A 1 111 ? 8.776 8.830 -8.127 1.00 71.75 111 ASP A N 1
ATOM 875 C CA . ASP A 1 111 ? 7.322 8.997 -8.124 1.00 71.75 111 ASP A CA 1
ATOM 876 C C . ASP A 1 111 ? 6.736 7.803 -7.369 1.00 71.75 111 ASP A C 1
ATOM 878 O O . ASP A 1 111 ? 6.921 6.652 -7.794 1.00 71.75 111 ASP A O 1
ATOM 882 N N . VAL A 1 112 ? 6.163 8.040 -6.186 1.00 76.31 112 VAL A N 1
ATOM 883 C CA . VAL A 1 112 ? 5.492 7.020 -5.376 1.00 76.31 112 VAL A CA 1
ATOM 884 C C . VAL A 1 112 ? 4.099 7.512 -5.020 1.00 76.31 112 VAL A C 1
ATOM 886 O O . VAL A 1 112 ? 3.919 8.505 -4.326 1.00 76.31 112 VAL A O 1
ATOM 889 N N . GLN A 1 113 ? 3.092 6.738 -5.410 1.00 78.75 113 GLN A N 1
ATOM 890 C CA . GLN A 1 113 ? 1.742 6.896 -4.881 1.00 78.75 113 GLN A CA 1
ATOM 891 C C . GLN A 1 113 ? 1.441 5.729 -3.951 1.00 78.75 113 GLN A C 1
ATOM 893 O O . GLN A 1 113 ? 1.787 4.577 -4.235 1.00 78.75 113 GLN A O 1
ATOM 898 N N . CYS A 1 114 ? 0.807 6.024 -2.821 1.00 82.25 114 CYS A N 1
ATOM 899 C CA . CYS A 1 114 ? 0.529 5.049 -1.783 1.00 82.25 114 CYS A CA 1
ATOM 900 C C . CYS A 1 114 ? -0.914 5.164 -1.308 1.00 82.25 114 CYS A C 1
ATOM 902 O O . CYS A 1 114 ? -1.431 6.247 -1.101 1.00 82.25 114 CYS A O 1
ATOM 904 N N . PHE A 1 115 ? -1.544 4.026 -1.061 1.00 82.81 115 PHE A N 1
ATOM 905 C CA . PHE A 1 115 ? -2.858 3.942 -0.455 1.00 82.81 115 PHE A CA 1
ATOM 906 C C . PHE A 1 115 ? -2.748 3.309 0.925 1.00 82.81 115 PHE A C 1
ATOM 908 O O . PHE A 1 115 ? -2.143 2.246 1.053 1.00 82.81 115 PHE A O 1
ATOM 915 N N . VAL A 1 116 ? -3.357 3.912 1.946 1.00 85.94 116 VAL A N 1
ATOM 916 C CA . VAL A 1 116 ? -3.381 3.388 3.318 1.00 85.94 116 VAL A CA 1
ATOM 917 C C . VAL A 1 116 ? -4.823 3.143 3.760 1.00 85.94 116 VAL A C 1
ATOM 919 O O . VAL A 1 116 ? -5.666 4.039 3.754 1.00 85.94 116 VAL A O 1
ATOM 922 N N . CYS A 1 117 ? -5.110 1.908 4.167 1.00 88.19 117 CYS A N 1
ATOM 923 C CA . CYS A 1 117 ? -6.414 1.451 4.639 1.00 88.19 117 CYS A CA 1
ATOM 924 C C . CYS A 1 117 ? -6.381 1.086 6.120 1.00 88.19 117 CYS A C 1
ATOM 926 O O . CYS A 1 117 ? -5.438 0.440 6.576 1.00 88.19 117 CYS A O 1
ATOM 928 N N . SER A 1 118 ? -7.459 1.361 6.853 1.00 88.62 118 SER A N 1
ATOM 929 C CA . SER A 1 118 ? -7.663 0.787 8.189 1.00 88.62 118 SER A CA 1
ATOM 930 C C . SER A 1 118 ? -9.127 0.729 8.595 1.00 88.62 118 SER A C 1
ATOM 932 O O . SER A 1 118 ? -9.956 1.486 8.096 1.00 88.62 118 SER A O 1
ATOM 934 N N . VAL A 1 119 ? -9.437 -0.148 9.548 1.00 84.56 119 VAL A N 1
ATOM 935 C CA . VAL A 1 119 ? -10.714 -0.154 10.264 1.00 84.56 119 VAL A CA 1
ATOM 936 C C . VAL A 1 119 ? -10.450 0.247 11.711 1.00 84.56 119 VAL A C 1
ATOM 938 O O . VAL A 1 119 ? -9.775 -0.477 12.443 1.00 84.56 119 VAL A O 1
ATOM 941 N N . VAL A 1 120 ? -10.987 1.393 12.130 1.00 82.50 120 VAL A N 1
ATOM 942 C CA . VAL A 1 120 ? -10.830 1.926 13.490 1.00 82.50 120 VAL A CA 1
ATOM 943 C C . VAL A 1 120 ? -12.211 2.086 14.109 1.00 82.50 120 VAL A C 1
ATOM 945 O O . VAL A 1 120 ? -13.053 2.793 13.566 1.00 82.50 120 VAL A O 1
ATOM 948 N N . ASN A 1 121 ? -12.458 1.415 15.237 1.00 83.00 121 ASN A N 1
ATOM 949 C CA . ASN A 1 121 ? -13.735 1.462 15.966 1.00 83.00 121 ASN A CA 1
ATOM 950 C C . ASN A 1 121 ? -14.972 1.184 15.082 1.00 83.00 121 ASN A C 1
ATOM 952 O O . ASN A 1 121 ? -16.023 1.787 15.269 1.00 83.00 121 ASN A O 1
ATOM 956 N N . GLY A 1 122 ? -14.840 0.285 14.099 1.00 78.69 122 GLY A N 1
ATOM 957 C CA . GLY A 1 122 ? -15.913 -0.066 13.159 1.00 78.69 122 GLY A CA 1
ATOM 958 C C . GLY A 1 122 ? -16.059 0.872 11.954 1.00 78.69 122 GLY A C 1
ATOM 959 O O . GLY A 1 122 ? -16.822 0.556 11.045 1.00 78.69 122 GLY A O 1
ATOM 960 N N . SER A 1 123 ? -15.298 1.967 11.904 1.00 81.44 123 SER A N 1
ATOM 961 C CA . SER A 1 123 ? -15.260 2.900 10.775 1.00 81.44 123 SER A CA 1
ATOM 962 C C . SER A 1 123 ? -14.128 2.553 9.812 1.00 81.44 123 SER A C 1
ATOM 964 O O . SER A 1 123 ? -13.010 2.253 10.235 1.00 81.44 123 SER A O 1
ATOM 966 N N . GLN A 1 124 ? -14.413 2.591 8.512 1.00 81.75 124 GLN A N 1
ATOM 967 C CA . GLN A 1 124 ? -13.451 2.292 7.454 1.00 81.75 124 GLN A CA 1
ATOM 968 C C . GLN A 1 124 ? -12.761 3.566 6.961 1.00 81.75 124 GLN A C 1
ATOM 970 O O . GLN A 1 124 ? -13.416 4.565 6.666 1.00 81.75 124 GLN A O 1
ATOM 975 N N . TYR A 1 125 ? -11.444 3.496 6.809 1.00 79.88 125 TYR A N 1
ATOM 976 C CA . TYR A 1 125 ? -10.598 4.581 6.336 1.00 79.88 125 TYR A CA 1
ATOM 977 C C . TYR A 1 125 ? -9.785 4.107 5.141 1.00 79.88 125 TYR A C 1
ATOM 979 O O . TYR A 1 125 ? -9.197 3.028 5.171 1.00 79.88 125 TYR A O 1
ATOM 987 N N . ALA A 1 126 ? -9.754 4.941 4.114 1.00 72.56 126 ALA A N 1
ATOM 988 C CA . ALA A 1 126 ? -8.957 4.797 2.911 1.00 72.56 126 ALA A CA 1
ATOM 989 C C . ALA A 1 126 ? -8.396 6.179 2.602 1.00 72.56 126 ALA A C 1
ATOM 991 O O . ALA A 1 126 ? -9.180 7.112 2.405 1.00 72.56 126 ALA A O 1
ATOM 992 N N . ILE A 1 127 ? -7.077 6.316 2.631 1.00 77.12 127 ILE A N 1
ATOM 993 C CA . ILE A 1 127 ? -6.405 7.599 2.447 1.00 77.12 127 ILE A CA 1
ATOM 994 C C . ILE A 1 127 ? -5.295 7.427 1.408 1.00 77.12 127 ILE A C 1
ATOM 996 O O . ILE A 1 127 ? -4.606 6.405 1.416 1.00 77.12 127 ILE A O 1
ATOM 1000 N N . LEU A 1 128 ? -5.199 8.410 0.511 1.00 65.56 128 LEU A N 1
ATOM 1001 C CA . LEU A 1 128 ? -4.151 8.574 -0.495 1.00 65.56 128 LEU A CA 1
ATOM 1002 C C . LEU A 1 128 ? -3.075 9.510 0.061 1.00 65.56 128 LEU A C 1
ATOM 1004 O O . LEU A 1 128 ? -3.491 10.545 0.636 1.00 65.56 128 LEU A O 1
#

pLDDT: mean 76.34, std 16.9, range [30.83, 91.94]

Radius of gyration: 14.75 Å; Cα contacts (8 Å, |Δi|>4): 211; chains: 1; bounding box: 38×25×41 Å

Organism: Malus baccata (NCBI:txid106549)

Mean predicted aligned error: 7.76 Å

Solvent-accessible surface area (backbone atoms only — not comparable to full-atom values): 7592 Å² total; per-residue (Å²): 122,71,47,77,49,71,53,64,80,66,93,45,72,87,75,58,98,82,67,78,83,58,46,45,40,38,34,41,40,74,89,38,76,50,73,52,57,55,35,72,40,59,40,91,90,77,70,43,74,76,51,76,47,84,41,70,41,85,46,37,77,96,60,44,28,38,35,32,53,34,66,38,64,74,59,33,54,52,49,52,53,50,51,36,68,66,44,82,86,50,55,70,70,56,45,49,52,55,46,51,57,51,46,59,66,50,44,78,78,44,61,64,50,54,41,42,36,35,55,58,96,77,43,66,46,78,46,113

Sequence (128 aa):
MAKIVLIMDEKLGEKLAEETDTVLVAMLLPSGIVTGGDARITSVTDYIIKHYECKLFEIRKNSLILASWSHSSPAGKYFMIYLKTNTRNQIIHQLVEDGTLHSKEIDQKFDVQCFVCSVVNGSQYAIL

Foldseek 3Di:
DKDKDWPPVPVCVPPDPQFDPKTKIWMHDLQFIDIDIFQFDADSPPRDGPDGHGQWDALDDVFTKIKGKGFDPVVSVVLSVVLSVPVPPDDPVVSVVVSVVVCVVCVVPTDMDMWMWTQDPSDTDIDD